Protein AF-A0AAU5HCJ5-F1 (afdb_monomer)

Nearest PDB structures (foldseek):
  7a5p-assembly1_O  TM=3.225E-01  e=5.899E+00  Homo sapiens

Structure (mmCIF, N/CA/C/O backbone):
data_AF-A0AAU5HCJ5-F1
#
_entry.id   AF-A0AAU5HCJ5-F1
#
loop_
_atom_site.group_PDB
_atom_site.id
_atom_site.type_symbol
_atom_site.label_atom_id
_atom_site.label_alt_id
_atom_site.label_comp_id
_atom_site.label_asym_id
_atom_site.label_entity_id
_atom_site.label_seq_id
_atom_site.pdbx_PDB_ins_code
_atom_site.Cartn_x
_atom_site.Cartn_y
_atom_site.Cartn_z
_atom_site.occupancy
_atom_site.B_iso_or_equiv
_atom_site.auth_seq_id
_atom_site.auth_comp_id
_atom_site.auth_asym_id
_atom_site.auth_atom_id
_atom_site.pdbx_PDB_model_num
ATOM 1 N N . MET A 1 1 ? 21.208 -9.949 -12.436 1.00 51.47 1 MET A N 1
ATOM 2 C CA . MET A 1 1 ? 20.226 -10.984 -12.026 1.00 51.47 1 MET A CA 1
ATOM 3 C C . MET A 1 1 ? 19.307 -10.479 -10.896 1.00 51.47 1 MET A C 1
ATOM 5 O O . MET A 1 1 ? 18.868 -11.270 -10.077 1.00 51.47 1 MET A O 1
ATOM 9 N N . THR A 1 2 ? 18.997 -9.178 -10.829 1.00 62.41 2 THR A N 1
ATOM 10 C CA . THR A 1 2 ? 18.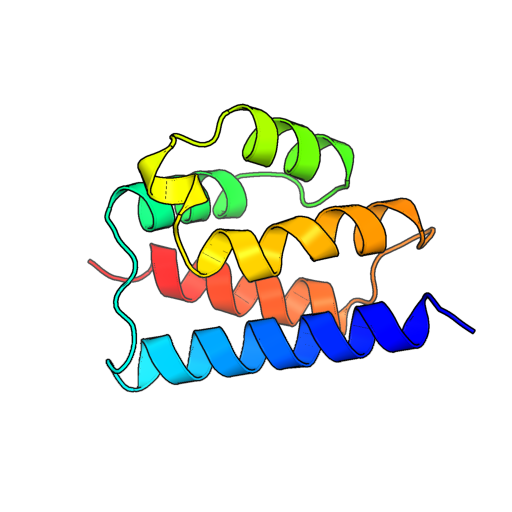455 -8.537 -9.607 1.00 62.41 2 THR A CA 1
ATOM 11 C C . THR A 1 2 ? 17.125 -7.803 -9.817 1.00 62.41 2 THR A C 1
ATOM 13 O O . THR A 1 2 ? 16.248 -7.921 -8.971 1.00 62.41 2 THR A O 1
ATOM 16 N N . GLU A 1 3 ? 16.921 -7.145 -10.960 1.00 68.56 3 GLU A N 1
ATOM 17 C CA . GLU A 1 3 ? 15.717 -6.339 -11.247 1.00 68.56 3 GLU A CA 1
ATOM 18 C C . GLU A 1 3 ? 14.416 -7.167 -11.268 1.00 68.56 3 GLU A C 1
ATOM 20 O O . GLU A 1 3 ? 13.433 -6.831 -10.607 1.00 68.56 3 GLU A O 1
ATOM 25 N N . THR A 1 4 ? 14.421 -8.314 -11.954 1.00 78.75 4 THR A N 1
ATOM 26 C CA . THR A 1 4 ? 13.246 -9.199 -12.050 1.00 78.75 4 THR A CA 1
ATOM 27 C C . THR A 1 4 ? 12.889 -9.842 -10.708 1.00 78.75 4 THR A C 1
ATOM 29 O O . THR A 1 4 ? 11.716 -9.985 -10.386 1.00 78.75 4 THR A O 1
ATOM 32 N N . ALA A 1 5 ? 13.886 -10.202 -9.891 1.00 83.38 5 ALA A N 1
ATOM 33 C CA . ALA A 1 5 ? 13.645 -10.827 -8.590 1.00 83.38 5 ALA A CA 1
ATOM 34 C C . ALA A 1 5 ? 13.028 -9.844 -7.582 1.00 83.38 5 ALA A C 1
ATOM 36 O O . ALA A 1 5 ? 12.136 -10.226 -6.827 1.00 83.38 5 ALA A O 1
ATOM 37 N N . LEU A 1 6 ? 13.478 -8.583 -7.595 1.00 83.62 6 LEU A N 1
ATOM 38 C CA . LEU A 1 6 ? 12.921 -7.518 -6.760 1.00 83.62 6 LEU A CA 1
ATOM 39 C C . LEU A 1 6 ? 11.482 -7.178 -7.171 1.00 83.62 6 LEU A C 1
ATOM 41 O O . LEU A 1 6 ? 10.607 -7.066 -6.319 1.00 83.62 6 LEU A O 1
ATOM 45 N N . THR A 1 7 ? 11.233 -7.092 -8.478 1.00 86.25 7 THR A N 1
ATOM 46 C CA . THR A 1 7 ? 9.897 -6.885 -9.058 1.00 86.25 7 THR A CA 1
ATOM 47 C C . THR A 1 7 ? 8.915 -7.980 -8.623 1.00 86.25 7 THR A C 1
ATOM 49 O O . THR A 1 7 ? 7.836 -7.682 -8.118 1.00 86.25 7 THR A O 1
ATOM 52 N N . GLU A 1 8 ? 9.300 -9.252 -8.762 1.00 88.06 8 GLU A N 1
ATOM 53 C CA . GLU A 1 8 ? 8.490 -10.407 -8.347 1.00 88.06 8 GLU A CA 1
ATOM 54 C C . GLU A 1 8 ? 8.228 -10.425 -6.834 1.00 88.06 8 GLU A C 1
ATOM 56 O O . GLU A 1 8 ? 7.121 -10.739 -6.389 1.00 88.06 8 GLU A O 1
ATOM 61 N N . ALA A 1 9 ? 9.234 -10.081 -6.022 1.00 89.31 9 ALA A N 1
ATOM 62 C CA . ALA A 1 9 ? 9.071 -9.972 -4.575 1.00 89.31 9 ALA A CA 1
ATOM 63 C C . ALA A 1 9 ? 8.052 -8.882 -4.223 1.00 89.31 9 ALA A C 1
ATOM 65 O O . ALA A 1 9 ? 7.076 -9.165 -3.532 1.00 89.31 9 ALA A O 1
ATOM 66 N N . LEU A 1 10 ? 8.206 -7.691 -4.801 1.00 89.88 10 LEU A N 1
ATOM 67 C CA . LEU A 1 10 ? 7.307 -6.563 -4.588 1.00 89.88 10 LEU A CA 1
ATOM 68 C C . LEU A 1 10 ? 5.868 -6.872 -5.022 1.00 89.88 10 LEU A C 1
ATOM 70 O O . LEU A 1 10 ? 4.925 -6.565 -4.293 1.00 89.88 10 LEU A O 1
ATOM 74 N N . HIS A 1 11 ? 5.687 -7.521 -6.176 1.00 91.62 11 HIS A N 1
ATOM 75 C CA . HIS A 1 11 ? 4.370 -7.965 -6.635 1.00 91.62 11 HIS A CA 1
ATOM 76 C C . HIS A 1 11 ? 3.708 -8.904 -5.614 1.00 91.62 11 HIS A C 1
ATOM 78 O O . HIS A 1 11 ? 2.539 -8.725 -5.254 1.00 91.62 11 HIS A O 1
ATOM 84 N N . ARG A 1 12 ? 4.459 -9.893 -5.109 1.00 91.88 12 ARG A N 1
ATOM 85 C CA . ARG A 1 12 ? 3.959 -10.839 -4.102 1.00 91.88 12 ARG A CA 1
ATOM 86 C C . ARG A 1 12 ? 3.648 -10.166 -2.773 1.00 91.88 12 ARG A C 1
ATOM 88 O O . ARG A 1 12 ? 2.593 -10.452 -2.213 1.00 91.88 12 ARG A O 1
ATOM 95 N N . ASP A 1 13 ? 4.509 -9.278 -2.293 1.00 93.19 13 ASP A N 1
ATOM 96 C CA . ASP A 1 13 ? 4.339 -8.614 -1.000 1.00 93.19 13 ASP A CA 1
ATOM 97 C C . ASP A 1 13 ? 3.139 -7.660 -1.024 1.00 93.19 13 ASP A C 1
ATOM 99 O O . ASP A 1 13 ? 2.287 -7.706 -0.133 1.00 93.19 13 ASP A O 1
ATOM 103 N N . ALA A 1 14 ? 2.980 -6.887 -2.103 1.00 92.75 14 ALA A N 1
ATOM 104 C CA . ALA A 1 14 ? 1.793 -6.064 -2.324 1.00 92.75 14 ALA A CA 1
ATOM 105 C C . ALA A 1 14 ? 0.511 -6.915 -2.410 1.00 92.75 14 ALA A C 1
ATOM 107 O O . ALA A 1 14 ? -0.530 -6.547 -1.857 1.00 92.75 14 ALA A O 1
ATOM 108 N N . GLY A 1 15 ? 0.574 -8.076 -3.072 1.00 93.25 15 GLY A N 1
ATOM 109 C CA . GLY A 1 15 ? -0.518 -9.054 -3.120 1.00 93.25 15 GLY A CA 1
ATOM 110 C C . GLY A 1 15 ? -0.883 -9.632 -1.756 1.00 93.25 15 GLY A C 1
ATOM 111 O O . GLY A 1 15 ? -2.062 -9.674 -1.393 1.00 93.25 15 GLY A O 1
ATOM 112 N N . ALA A 1 16 ? 0.116 -10.037 -0.978 1.00 94.69 16 ALA A N 1
ATOM 113 C CA . ALA A 1 16 ? -0.066 -10.591 0.355 1.00 94.69 16 ALA A CA 1
ATOM 114 C C . ALA A 1 16 ? -0.660 -9.553 1.317 1.00 94.69 16 ALA A C 1
ATOM 116 O O . ALA A 1 16 ? -1.596 -9.866 2.057 1.00 94.69 16 ALA A O 1
ATOM 117 N N . LEU A 1 17 ? -0.179 -8.308 1.268 1.00 94.12 17 LEU A N 1
ATOM 118 C CA . LEU A 1 17 ? -0.684 -7.227 2.109 1.00 94.12 17 LEU A CA 1
ATOM 119 C C . LEU A 1 17 ? -2.139 -6.872 1.763 1.00 94.12 17 LEU A C 1
ATOM 121 O O . LEU A 1 17 ? -2.972 -6.734 2.660 1.00 94.12 17 LEU A O 1
ATOM 125 N N . LEU A 1 18 ? -2.485 -6.830 0.472 1.00 93.69 18 LEU A N 1
ATOM 126 C CA . LEU A 1 18 ? -3.868 -6.642 0.022 1.00 93.69 18 LEU A CA 1
ATOM 127 C C . LEU A 1 18 ? -4.789 -7.782 0.485 1.00 93.69 18 LEU A C 1
ATOM 129 O O . LEU A 1 18 ? -5.923 -7.537 0.900 1.00 93.69 18 LEU A O 1
ATOM 133 N N . ALA A 1 19 ? -4.327 -9.033 0.431 1.00 93.62 19 ALA A N 1
ATOM 134 C CA . ALA A 1 19 ? -5.091 -10.175 0.932 1.00 93.62 19 ALA A CA 1
ATOM 135 C C . ALA A 1 19 ? -5.282 -10.110 2.459 1.00 93.62 19 ALA A C 1
ATOM 137 O O . ALA A 1 19 ? -6.376 -10.381 2.966 1.00 93.62 19 ALA A O 1
ATOM 138 N N . ALA A 1 20 ? -4.251 -9.694 3.199 1.00 94.19 20 ALA A N 1
ATOM 139 C CA . ALA A 1 20 ? -4.331 -9.481 4.642 1.00 94.19 20 ALA A CA 1
ATOM 140 C C . ALA A 1 20 ? -5.331 -8.368 4.996 1.00 94.19 20 ALA A C 1
ATOM 142 O O . ALA A 1 20 ? -6.118 -8.536 5.927 1.00 94.19 20 ALA A O 1
ATOM 143 N N . TYR A 1 21 ? -5.359 -7.286 4.212 1.00 92.75 21 TYR A N 1
ATOM 144 C CA . TYR A 1 21 ? -6.344 -6.215 4.345 1.00 92.75 21 TYR A CA 1
ATOM 145 C C . TYR A 1 21 ? -7.774 -6.713 4.101 1.00 92.75 21 TYR A C 1
ATOM 147 O O . TYR A 1 21 ? -8.649 -6.562 4.950 1.00 92.75 21 TYR A O 1
ATOM 155 N N . ARG A 1 22 ? -8.012 -7.383 2.966 1.00 91.81 22 ARG A N 1
ATOM 156 C CA . ARG A 1 22 ? -9.345 -7.885 2.583 1.00 91.81 22 ARG A CA 1
ATOM 157 C C . ARG A 1 22 ? -9.895 -8.950 3.530 1.00 91.81 22 ARG A C 1
ATOM 159 O O . ARG A 1 22 ? -11.106 -9.053 3.683 1.00 91.81 22 ARG A O 1
ATOM 166 N N . SER A 1 23 ? -9.022 -9.744 4.145 1.00 93.69 23 SER A N 1
ATOM 167 C CA . SER A 1 23 ? -9.410 -10.740 5.153 1.00 93.69 23 SER A CA 1
ATOM 168 C C . SER A 1 23 ? -9.605 -10.150 6.553 1.00 93.69 23 SER A C 1
ATOM 170 O O . SER A 1 23 ? -10.029 -10.872 7.451 1.00 93.69 23 SER A O 1
ATOM 172 N N . GLY A 1 24 ? -9.280 -8.868 6.765 1.00 92.19 24 GLY A N 1
ATOM 173 C CA . GLY A 1 24 ? -9.316 -8.222 8.081 1.00 92.19 24 GLY A CA 1
ATOM 174 C C . GLY A 1 24 ? -8.188 -8.652 9.025 1.00 92.19 24 GLY A C 1
ATOM 175 O O . GLY A 1 24 ? -8.169 -8.241 10.182 1.00 92.19 24 GLY A O 1
ATOM 176 N N . THR A 1 25 ? -7.231 -9.455 8.548 1.00 93.38 25 THR A N 1
ATOM 177 C CA . THR A 1 25 ? -6.065 -9.906 9.331 1.00 93.38 25 THR A CA 1
ATOM 178 C C . THR A 1 25 ? -5.067 -8.769 9.563 1.00 93.38 25 THR A C 1
ATOM 180 O O . THR A 1 25 ? -4.287 -8.790 10.514 1.00 93.38 25 THR A O 1
ATOM 183 N N . TRP A 1 26 ? -5.087 -7.762 8.692 1.00 93.00 26 TRP A N 1
ATOM 184 C CA . TRP A 1 26 ? -4.360 -6.514 8.866 1.00 93.00 26 TRP A CA 1
ATOM 185 C C . TRP A 1 26 ? -5.311 -5.338 8.673 1.00 93.00 26 TRP A C 1
ATOM 187 O O . TRP A 1 26 ? -6.089 -5.299 7.721 1.00 93.00 26 TRP A O 1
ATOM 197 N N . VAL A 1 27 ? -5.224 -4.371 9.582 1.00 90.00 27 VAL A N 1
ATOM 198 C CA . VAL A 1 27 ? -5.942 -3.103 9.498 1.00 90.00 27 VAL A CA 1
ATOM 199 C C . VAL A 1 27 ? -4.890 -1.996 9.460 1.00 90.00 27 VAL A C 1
ATOM 201 O O . VAL A 1 27 ? -4.084 -1.927 10.391 1.00 90.00 27 VAL A O 1
ATOM 204 N N . PRO A 1 28 ? -4.870 -1.151 8.414 1.00 88.94 28 PRO A N 1
ATOM 205 C CA . PRO A 1 28 ? -3.922 -0.048 8.327 1.00 88.94 28 PRO A CA 1
ATOM 206 C C . PRO A 1 28 ? -4.169 0.942 9.465 1.00 88.94 28 PRO A C 1
ATOM 208 O O . PRO A 1 28 ? -5.317 1.317 9.739 1.00 88.94 28 PRO A O 1
ATOM 211 N N . ALA A 1 29 ? -3.094 1.396 10.104 1.00 90.56 29 ALA A N 1
ATOM 212 C CA . ALA A 1 29 ? -3.172 2.500 11.050 1.00 90.56 29 ALA A CA 1
ATOM 213 C C . ALA A 1 29 ? -3.631 3.791 10.336 1.00 90.56 29 ALA A C 1
ATOM 215 O O . ALA A 1 29 ? -3.410 3.932 9.130 1.00 90.56 29 ALA A O 1
ATOM 216 N N . PRO A 1 30 ? -4.205 4.780 11.051 1.00 89.94 30 PRO A N 1
ATOM 217 C CA . PRO A 1 30 ? -4.598 6.057 10.447 1.00 89.94 30 PRO A CA 1
ATOM 218 C C . PRO A 1 30 ? -3.466 6.724 9.652 1.00 89.94 30 PRO A C 1
ATOM 220 O O . PRO A 1 30 ? -3.678 7.160 8.529 1.00 89.94 30 PRO A O 1
ATOM 223 N N . ALA A 1 31 ? -2.237 6.685 10.175 1.00 90.06 31 ALA A N 1
ATOM 224 C CA . ALA A 1 31 ? -1.064 7.230 9.494 1.00 90.06 31 ALA A CA 1
ATOM 225 C C . ALA A 1 31 ? -0.704 6.475 8.191 1.00 90.06 31 ALA A C 1
ATOM 227 O O . ALA A 1 3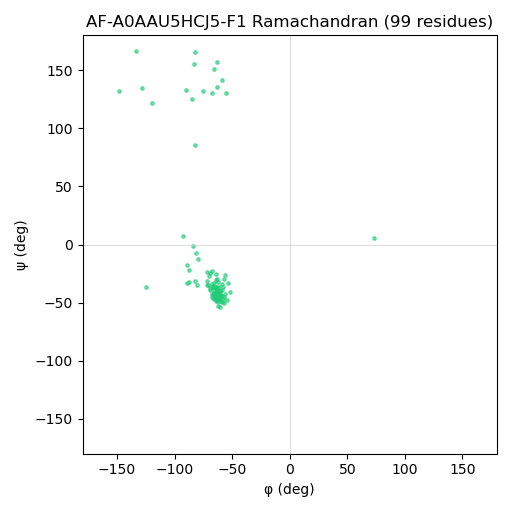1 ? -0.225 7.085 7.239 1.00 90.06 31 ALA A O 1
ATOM 228 N N . GLU A 1 32 ? -0.944 5.158 8.119 1.00 90.00 32 GLU A N 1
ATOM 229 C CA . GLU A 1 32 ? -0.762 4.383 6.880 1.00 90.00 32 GLU A CA 1
ATOM 230 C C . GLU A 1 32 ? -1.854 4.711 5.853 1.00 90.00 32 GLU A C 1
ATOM 232 O O . GLU A 1 32 ? -1.576 4.753 4.655 1.00 90.00 32 GLU A O 1
ATOM 237 N N . ARG A 1 33 ? -3.087 4.987 6.305 1.00 89.81 33 ARG A N 1
ATOM 238 C CA . ARG A 1 33 ? -4.171 5.443 5.422 1.00 89.81 33 ARG A CA 1
ATOM 239 C C . ARG A 1 33 ? -3.882 6.822 4.840 1.00 89.81 33 ARG A C 1
ATOM 241 O O . ARG A 1 33 ? -3.990 6.988 3.632 1.00 89.81 33 ARG A O 1
ATOM 248 N N . GLU A 1 34 ? -3.450 7.776 5.663 1.00 90.06 34 GLU A N 1
ATOM 249 C CA . GLU A 1 34 ? -3.044 9.110 5.195 1.00 90.06 34 GLU A CA 1
ATOM 250 C C . GLU A 1 34 ? -1.935 9.017 4.137 1.00 90.06 34 GLU A C 1
ATOM 252 O O . GLU A 1 34 ? -2.002 9.670 3.094 1.00 90.06 34 GLU A O 1
ATOM 257 N N . LEU A 1 35 ? -0.945 8.145 4.357 1.00 89.50 35 LEU A N 1
ATOM 258 C CA . LEU A 1 35 ? 0.089 7.869 3.363 1.00 89.50 35 LEU A CA 1
ATOM 259 C C . LEU A 1 35 ? -0.505 7.290 2.069 1.00 89.50 35 LEU A C 1
ATOM 261 O O . LEU A 1 35 ? -0.170 7.760 0.981 1.00 89.50 35 LEU A O 1
ATOM 265 N N . ALA A 1 36 ? -1.408 6.312 2.164 1.00 90.62 36 ALA A N 1
ATOM 266 C CA . ALA A 1 36 ? -2.091 5.758 0.997 1.00 90.62 36 ALA A CA 1
ATOM 267 C C . ALA A 1 36 ? -2.882 6.835 0.228 1.00 90.62 36 ALA A C 1
ATOM 269 O O . ALA A 1 36 ? -2.829 6.872 -0.998 1.00 90.62 36 ALA A O 1
ATOM 270 N N . GLU A 1 37 ? -3.540 7.773 0.910 1.00 90.25 37 GLU A N 1
ATOM 271 C CA . GLU A 1 37 ? -4.244 8.891 0.269 1.00 90.25 37 GLU A CA 1
ATOM 272 C C . GLU A 1 37 ? -3.312 9.863 -0.462 1.00 90.25 37 GLU A C 1
ATOM 274 O O . GLU A 1 37 ? -3.680 10.417 -1.506 1.00 90.25 37 GLU A O 1
ATOM 279 N N . VAL A 1 38 ? -2.119 10.112 0.084 1.00 89.62 38 VAL A N 1
ATOM 280 C CA . VAL A 1 38 ? -1.082 10.900 -0.594 1.00 89.62 38 VAL A CA 1
ATOM 281 C C . VAL A 1 38 ? -0.642 10.172 -1.862 1.00 89.62 38 VAL A C 1
ATOM 283 O O . VAL A 1 38 ? -0.621 10.769 -2.941 1.00 89.62 38 VAL A O 1
ATOM 286 N N . LEU A 1 39 ? -0.373 8.868 -1.763 1.00 89.19 39 LEU A N 1
ATOM 287 C CA . LEU A 1 39 ? 0.032 8.043 -2.900 1.00 89.19 39 LEU A CA 1
ATOM 288 C C . LEU A 1 39 ? -1.061 7.957 -3.972 1.00 89.19 39 LEU A C 1
ATOM 290 O O . LEU A 1 39 ? -0.757 8.057 -5.159 1.00 89.19 39 LEU A O 1
ATOM 294 N N . ALA A 1 40 ? -2.333 7.838 -3.592 1.00 89.44 40 ALA A N 1
ATOM 295 C CA . ALA A 1 40 ? -3.452 7.774 -4.531 1.00 89.44 40 ALA A CA 1
ATOM 296 C C . ALA A 1 40 ? -3.536 9.021 -5.429 1.00 89.44 40 ALA A C 1
ATOM 298 O O . ALA A 1 40 ? -3.893 8.918 -6.606 1.00 89.44 40 ALA A O 1
ATOM 299 N N . ARG A 1 41 ? -3.162 10.191 -4.899 1.00 86.19 41 ARG A N 1
ATOM 300 C CA . ARG A 1 41 ? -3.214 11.485 -5.602 1.00 86.19 41 ARG A CA 1
ATOM 301 C C . ARG A 1 41 ? -1.949 11.819 -6.392 1.00 86.19 41 ARG A C 1
ATOM 303 O O . ARG A 1 41 ? -1.986 12.704 -7.246 1.00 86.19 41 ARG A O 1
ATOM 310 N N . GLY A 1 42 ? -0.838 11.152 -6.098 1.00 83.25 42 GLY A N 1
ATOM 311 C CA . GLY A 1 42 ? 0.453 11.438 -6.710 1.00 83.25 42 GLY A CA 1
ATOM 312 C C . GLY A 1 42 ? 0.675 10.803 -8.076 1.00 83.25 42 GLY A C 1
ATOM 313 O O . GLY A 1 42 ? -0.016 9.869 -8.485 1.00 83.25 42 GLY A O 1
ATOM 314 N N . ARG A 1 43 ? 1.712 11.287 -8.766 1.00 81.06 43 ARG A N 1
ATOM 315 C CA . ARG A 1 43 ? 2.265 10.630 -9.953 1.00 81.06 43 ARG A CA 1
ATOM 316 C C . ARG A 1 43 ? 3.265 9.575 -9.501 1.00 81.06 43 ARG A C 1
ATOM 318 O O . ARG A 1 43 ? 4.187 9.880 -8.760 1.00 81.06 43 ARG A O 1
ATOM 325 N N . TRP A 1 44 ? 3.071 8.337 -9.933 1.00 84.06 44 TRP A N 1
ATOM 326 C CA . TRP A 1 44 ? 3.862 7.207 -9.456 1.00 84.06 44 TRP A CA 1
ATOM 327 C C . TRP A 1 44 ? 5.187 7.123 -10.205 1.00 84.06 44 TRP A C 1
ATOM 329 O O . TRP A 1 44 ? 5.301 6.454 -11.229 1.00 84.06 44 TRP A O 1
ATOM 339 N N . ASP A 1 45 ? 6.167 7.865 -9.702 1.00 82.50 45 ASP A N 1
ATOM 340 C CA . ASP A 1 45 ? 7.559 7.825 -10.132 1.00 82.50 45 ASP A CA 1
ATOM 341 C C . ASP A 1 45 ? 8.505 7.772 -8.921 1.00 82.50 45 ASP A C 1
ATOM 343 O O . ASP A 1 45 ? 8.102 8.009 -7.777 1.00 82.50 45 ASP A O 1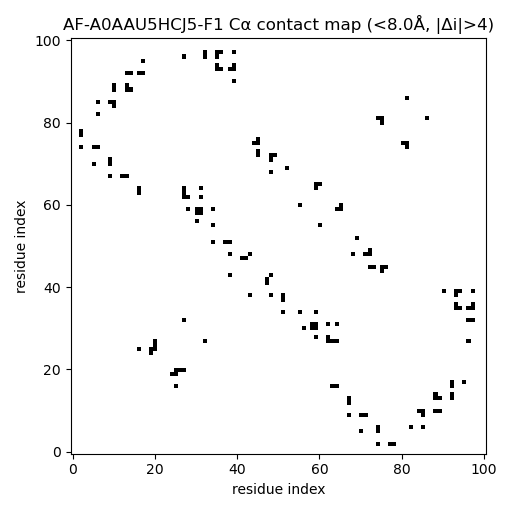
ATOM 347 N N . ALA A 1 46 ? 9.778 7.447 -9.168 1.00 82.50 46 ALA A N 1
ATOM 348 C CA . ALA A 1 46 ? 10.778 7.295 -8.110 1.00 82.50 46 ALA A CA 1
ATOM 349 C C . ALA A 1 46 ? 10.940 8.570 -7.260 1.00 82.50 46 ALA A C 1
ATOM 351 O O . ALA A 1 46 ? 11.140 8.489 -6.048 1.00 82.50 46 ALA A O 1
ATOM 352 N N . SER A 1 47 ? 10.838 9.754 -7.872 1.00 86.00 47 SER A N 1
ATOM 353 C CA . SER A 1 47 ? 10.975 11.037 -7.172 1.00 86.00 47 SER A CA 1
ATOM 354 C C . SER A 1 47 ? 9.817 11.272 -6.210 1.00 86.00 47 SER A C 1
ATOM 356 O O . SER A 1 47 ? 10.037 11.655 -5.060 1.00 86.00 47 SER A O 1
ATOM 358 N N . PHE A 1 48 ? 8.591 11.006 -6.657 1.00 87.25 48 PHE A N 1
ATOM 359 C CA . PHE A 1 48 ? 7.399 11.109 -5.830 1.00 87.25 48 PHE A CA 1
ATOM 360 C C . PHE A 1 48 ? 7.431 10.113 -4.669 1.00 87.25 48 PHE A C 1
ATOM 362 O O . PHE A 1 48 ? 7.189 10.512 -3.534 1.00 87.25 48 PHE A O 1
ATOM 369 N N . PHE A 1 49 ? 7.796 8.850 -4.913 1.00 85.75 49 PHE A N 1
ATOM 370 C CA . PHE A 1 49 ? 7.910 7.852 -3.845 1.00 85.75 49 PHE A CA 1
ATOM 371 C C . PHE A 1 49 ? 8.978 8.234 -2.815 1.00 85.75 49 PHE A C 1
ATOM 373 O O . PHE A 1 49 ? 8.721 8.166 -1.616 1.00 85.75 49 PHE A O 1
ATOM 380 N N . ARG A 1 50 ? 10.151 8.713 -3.250 1.00 86.69 50 ARG A N 1
ATOM 381 C CA . ARG A 1 50 ? 11.190 9.213 -2.332 1.00 86.69 50 ARG A CA 1
ATOM 382 C C . ARG A 1 50 ? 10.703 10.383 -1.487 1.00 86.69 50 ARG A C 1
ATOM 384 O O . ARG A 1 50 ? 10.986 10.419 -0.293 1.00 86.69 50 ARG A O 1
ATOM 391 N N . ALA A 1 51 ? 9.996 11.336 -2.094 1.00 89.00 51 ALA A N 1
ATOM 392 C CA . ALA A 1 51 ? 9.426 12.470 -1.373 1.00 89.00 51 ALA A CA 1
ATOM 393 C C . ALA A 1 51 ? 8.377 12.001 -0.357 1.00 89.00 51 ALA A C 1
ATOM 395 O O . 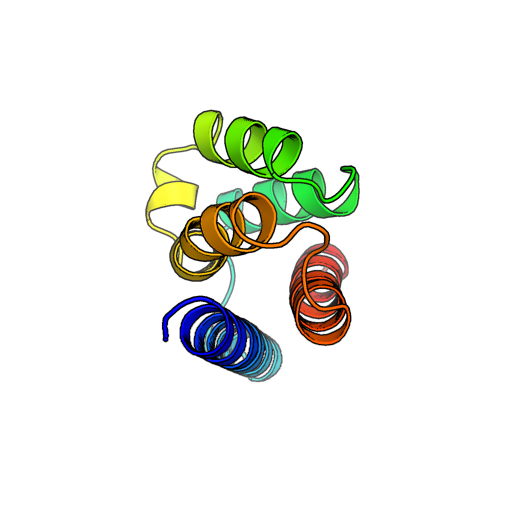ALA A 1 51 ? 8.482 12.327 0.822 1.00 89.00 51 ALA A O 1
ATOM 396 N N . ALA A 1 52 ? 7.443 11.150 -0.789 1.00 86.44 52 ALA A N 1
ATOM 397 C CA . ALA A 1 52 ? 6.410 10.589 0.070 1.00 86.44 52 ALA A CA 1
ATOM 398 C C . ALA A 1 52 ? 7.016 9.842 1.265 1.00 86.44 52 ALA A C 1
ATOM 400 O O . ALA A 1 52 ? 6.590 10.091 2.384 1.00 86.44 52 ALA A O 1
ATOM 401 N N . LEU A 1 53 ? 8.042 9.004 1.048 1.00 86.12 53 LEU A N 1
ATOM 402 C CA . LEU A 1 53 ? 8.732 8.236 2.094 1.00 86.12 53 LEU A CA 1
ATOM 403 C C . LEU A 1 53 ? 9.580 9.091 3.046 1.00 86.12 53 LEU A C 1
ATOM 405 O O . LEU A 1 53 ? 9.804 8.706 4.197 1.00 86.12 53 LEU A O 1
ATOM 409 N N . ARG A 1 54 ? 10.068 10.243 2.578 1.00 87.31 54 ARG A N 1
ATOM 410 C CA . ARG A 1 54 ? 10.824 11.190 3.402 1.00 87.31 54 ARG A CA 1
ATOM 411 C C . ARG A 1 54 ? 9.933 11.891 4.425 1.00 87.31 54 ARG A C 1
ATOM 413 O O . ARG A 1 54 ? 10.391 12.132 5.539 1.00 87.31 54 ARG A O 1
ATOM 420 N N . ASP A 1 55 ? 8.688 12.168 4.055 1.00 85.56 55 ASP A N 1
ATOM 421 C CA . ASP A 1 55 ? 7.732 12.913 4.881 1.00 85.56 55 ASP A CA 1
ATOM 422 C C . ASP A 1 55 ? 6.851 11.997 5.760 1.00 85.56 55 ASP A C 1
ATOM 424 O O . ASP A 1 55 ? 5.926 12.457 6.432 1.00 85.56 55 ASP A O 1
ATOM 428 N N . VAL A 1 56 ? 7.145 10.692 5.795 1.00 86.81 56 VAL A N 1
ATOM 429 C CA . VAL A 1 56 ? 6.402 9.694 6.579 1.00 86.81 56 VAL A CA 1
ATOM 430 C C . VAL A 1 56 ? 6.590 9.925 8.076 1.00 86.81 56 VAL A C 1
ATOM 432 O O . VAL A 1 56 ? 7.708 10.009 8.587 1.00 86.81 56 VAL A O 1
ATOM 435 N N . THR A 1 57 ? 5.478 9.947 8.810 1.00 86.31 57 THR A N 1
ATOM 436 C CA . THR A 1 57 ? 5.498 10.007 10.275 1.00 86.31 57 THR A CA 1
ATOM 437 C C . THR A 1 57 ? 6.105 8.729 10.875 1.00 86.31 57 THR A C 1
ATOM 439 O O . THR A 1 57 ? 5.948 7.650 10.304 1.00 86.31 57 THR A O 1
ATOM 442 N N . PRO A 1 58 ? 6.740 8.770 12.061 1.00 86.00 58 PRO A N 1
ATOM 443 C CA . PRO A 1 58 ? 7.316 7.570 12.682 1.00 86.00 58 PRO A CA 1
ATOM 444 C C . PRO A 1 58 ? 6.315 6.413 12.838 1.00 86.00 58 PRO A C 1
ATOM 446 O O . PRO A 1 58 ? 6.685 5.250 12.703 1.00 86.00 58 PRO A O 1
ATOM 449 N N . THR A 1 59 ? 5.040 6.736 13.069 1.00 83.81 59 THR A N 1
ATOM 450 C CA . THR A 1 59 ? 3.947 5.762 13.178 1.00 83.81 59 THR A CA 1
ATOM 451 C C . THR A 1 59 ? 3.673 5.052 11.857 1.00 83.81 59 THR A C 1
ATOM 453 O O . THR A 1 59 ? 3.552 3.832 11.846 1.00 83.81 59 THR A O 1
ATOM 456 N N . ALA A 1 60 ? 3.603 5.787 10.743 1.00 85.44 60 ALA A N 1
ATOM 457 C CA . ALA A 1 60 ? 3.474 5.170 9.426 1.00 85.44 60 ALA A CA 1
ATOM 458 C C . ALA A 1 60 ? 4.746 4.396 9.049 1.00 85.44 60 ALA A C 1
ATOM 460 O O . ALA A 1 60 ? 4.638 3.328 8.457 1.00 85.44 60 ALA A O 1
ATOM 461 N N . ARG A 1 61 ? 5.931 4.871 9.466 1.00 86.56 61 ARG A N 1
ATOM 462 C CA . ARG A 1 61 ? 7.223 4.204 9.225 1.00 86.56 61 ARG A CA 1
ATOM 463 C C . ARG A 1 61 ? 7.340 2.828 9.881 1.00 86.56 61 ARG A C 1
ATOM 465 O O . ARG A 1 61 ? 8.038 1.976 9.356 1.00 86.56 61 ARG A O 1
ATOM 472 N N . ALA A 1 62 ? 6.658 2.610 11.002 1.00 86.75 62 ALA A N 1
ATOM 473 C 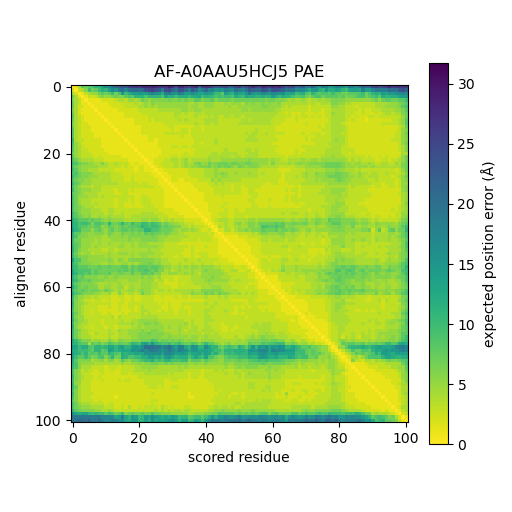CA . ALA A 1 62 ? 6.576 1.304 11.657 1.00 86.75 62 ALA A CA 1
ATOM 474 C C . ALA A 1 62 ? 5.477 0.391 11.069 1.00 86.75 62 ALA A C 1
ATOM 476 O O . ALA A 1 62 ? 5.272 -0.720 11.559 1.00 86.75 62 ALA A O 1
ATOM 477 N N . GLY A 1 63 ? 4.725 0.881 10.080 1.00 89.12 63 GLY A N 1
ATOM 478 C CA . GLY A 1 63 ? 3.612 0.186 9.451 1.00 89.12 63 GLY A CA 1
ATOM 479 C C . GLY A 1 63 ? 4.047 -0.784 8.355 1.00 89.12 63 GLY A C 1
ATOM 480 O O . GLY A 1 63 ? 5.068 -0.599 7.696 1.00 89.12 63 GLY A O 1
ATOM 481 N N . ARG A 1 64 ? 3.209 -1.794 8.104 1.00 90.75 64 ARG A N 1
ATOM 482 C CA . ARG A 1 64 ? 3.447 -2.819 7.074 1.00 90.75 64 ARG A CA 1
ATOM 483 C C . ARG A 1 64 ? 3.375 -2.268 5.656 1.00 90.75 64 ARG A C 1
ATOM 485 O O . ARG A 1 64 ? 3.921 -2.872 4.739 1.00 90.75 64 ARG A O 1
ATOM 492 N N . LEU A 1 65 ? 2.686 -1.145 5.458 1.00 89.44 65 LEU A N 1
ATOM 493 C CA . LEU A 1 65 ? 2.651 -0.485 4.159 1.00 89.44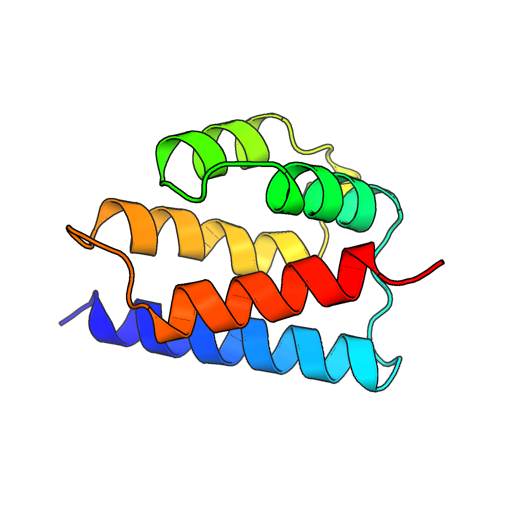 65 LEU A CA 1
ATOM 494 C C . LEU A 1 65 ? 4.051 -0.001 3.742 1.00 89.44 65 LEU A C 1
ATOM 496 O O . LEU A 1 65 ? 4.402 -0.101 2.571 1.00 89.44 65 LEU A O 1
ATOM 500 N N . ILE A 1 66 ? 4.870 0.474 4.685 1.00 89.94 66 ILE A N 1
ATOM 501 C CA . ILE A 1 66 ? 6.218 0.984 4.396 1.00 89.94 66 ILE A CA 1
ATOM 502 C C . ILE A 1 66 ? 7.170 -0.128 3.970 1.00 89.94 66 ILE A C 1
ATOM 504 O O . ILE A 1 66 ? 7.913 0.075 3.012 1.00 89.94 66 ILE A O 1
ATOM 508 N N . ASP A 1 67 ? 7.061 -1.311 4.576 1.00 89.12 67 ASP A N 1
ATOM 509 C CA . ASP A 1 67 ? 7.846 -2.491 4.187 1.00 89.12 67 ASP A CA 1
ATOM 510 C C . ASP A 1 67 ? 7.652 -2.859 2.702 1.00 89.12 67 ASP A C 1
ATOM 512 O O . ASP A 1 67 ? 8.559 -3.385 2.063 1.00 89.12 67 ASP A O 1
ATOM 516 N N . VAL A 1 68 ? 6.478 -2.555 2.131 1.00 89.75 68 VAL A N 1
ATOM 517 C CA . VAL A 1 68 ? 6.165 -2.776 0.708 1.00 89.75 68 VAL A CA 1
ATOM 518 C C . VAL A 1 68 ? 6.586 -1.585 -0.164 1.00 89.75 68 VAL A C 1
ATOM 520 O O . VAL A 1 68 ? 6.970 -1.762 -1.318 1.00 89.75 68 VAL A O 1
ATOM 523 N N . LEU A 1 69 ? 6.529 -0.357 0.358 1.00 87.69 69 LEU A N 1
ATOM 524 C CA . LEU A 1 69 ? 6.842 0.856 -0.406 1.00 87.69 69 LEU A CA 1
ATOM 525 C C . LEU A 1 69 ? 8.343 1.160 -0.497 1.00 87.69 69 LEU A C 1
ATOM 527 O O . LEU A 1 69 ? 8.769 1.729 -1.502 1.00 87.69 69 LEU A O 1
ATOM 531 N N . GLU A 1 70 ? 9.147 0.804 0.509 1.00 87.38 70 GLU A N 1
ATOM 532 C CA . GLU A 1 70 ? 10.603 1.013 0.474 1.00 87.38 70 GLU A CA 1
ATOM 533 C C . GLU A 1 70 ? 11.256 0.291 -0.726 1.00 87.38 70 GLU A C 1
ATOM 535 O O . GLU A 1 70 ? 11.924 0.966 -1.514 1.00 87.38 70 GLU A O 1
ATOM 540 N N . PRO A 1 71 ? 10.990 -1.009 -0.981 1.00 86.62 71 PRO A N 1
ATOM 541 C CA . PRO A 1 71 ? 11.499 -1.701 -2.169 1.00 86.62 71 PRO A CA 1
ATOM 542 C C . PRO A 1 71 ? 10.952 -1.147 -3.490 1.00 86.62 71 PRO A C 1
ATOM 544 O O . PRO A 1 71 ? 11.593 -1.279 -4.533 1.00 86.62 71 PRO A O 1
ATOM 547 N N . ALA A 1 72 ? 9.769 -0.521 -3.475 1.00 85.94 72 ALA A N 1
ATOM 548 C CA . ALA A 1 72 ? 9.183 0.062 -4.677 1.00 85.94 72 ALA A CA 1
ATOM 549 C C . ALA A 1 72 ? 10.039 1.205 -5.230 1.00 85.94 72 ALA A C 1
ATOM 551 O O . ALA A 1 72 ? 10.174 1.308 -6.447 1.00 85.94 72 ALA A O 1
ATOM 552 N N . VAL A 1 73 ? 10.672 2.014 -4.367 1.00 87.19 73 VAL A N 1
ATOM 553 C CA . VAL A 1 73 ? 11.604 3.072 -4.803 1.00 87.19 73 VAL A CA 1
ATOM 554 C C . VAL A 1 73 ? 12.690 2.497 -5.696 1.00 87.19 73 VAL A C 1
ATOM 556 O O . VAL A 1 73 ? 12.938 3.033 -6.772 1.00 87.19 73 VAL A O 1
ATOM 559 N N . ASP A 1 74 ? 13.302 1.397 -5.267 1.00 84.44 74 ASP A N 1
ATOM 560 C CA . ASP A 1 74 ? 14.392 0.759 -5.996 1.00 84.44 74 ASP A CA 1
ATOM 561 C C . ASP A 1 74 ? 13.908 0.168 -7.326 1.00 84.44 74 ASP A C 1
ATOM 563 O O . ASP A 1 74 ? 14.610 0.272 -8.329 1.00 84.44 74 ASP A O 1
ATOM 567 N N . VAL A 1 75 ? 12.690 -0.383 -7.378 1.00 83.31 75 VAL A N 1
ATOM 568 C CA . VAL A 1 75 ? 12.080 -0.863 -8.634 1.00 83.31 75 VAL A CA 1
ATOM 569 C C . VAL A 1 75 ? 11.827 0.288 -9.610 1.00 83.31 75 VAL A C 1
ATOM 571 O O . VAL A 1 75 ? 12.138 0.164 -10.794 1.00 83.31 75 VAL A O 1
ATOM 574 N N . PHE A 1 76 ? 11.304 1.421 -9.132 1.00 81.56 76 PHE A N 1
ATOM 575 C CA . PHE A 1 76 ? 11.082 2.607 -9.966 1.00 81.56 76 PHE A CA 1
ATOM 576 C C . PHE A 1 76 ? 12.383 3.294 -10.406 1.00 81.56 76 PHE A C 1
ATOM 578 O O . PHE A 1 76 ? 12.368 4.004 -11.408 1.00 81.56 76 PHE A O 1
ATOM 585 N N . ASP A 1 77 ? 13.481 3.124 -9.666 1.00 82.75 77 ASP A N 1
ATOM 586 C CA . ASP A 1 77 ? 14.780 3.732 -9.979 1.00 82.75 77 ASP A CA 1
ATOM 587 C C . ASP A 1 77 ? 15.645 2.854 -10.900 1.00 82.75 77 ASP A C 1
ATOM 589 O O . ASP A 1 77 ? 16.394 3.373 -11.725 1.00 82.75 77 ASP A O 1
ATOM 593 N N . GLN A 1 78 ? 15.544 1.525 -10.774 1.00 77.75 78 GLN A N 1
ATOM 594 C CA . GLN A 1 78 ? 16.319 0.567 -11.573 1.00 77.75 78 GLN A CA 1
ATOM 595 C C . GLN A 1 78 ? 15.723 0.334 -12.962 1.00 77.75 78 GLN A C 1
ATOM 597 O O . GLN A 1 78 ? 16.471 0.138 -13.922 1.00 77.75 78 GLN A O 1
ATOM 602 N N . ALA A 1 79 ? 14.396 0.362 -13.080 1.00 67.38 79 ALA A N 1
ATOM 603 C CA . ALA A 1 79 ? 13.724 0.134 -14.345 1.00 67.38 79 ALA A CA 1
ATOM 604 C C . ALA A 1 79 ? 13.534 1.459 -15.100 1.00 67.38 79 ALA A C 1
ATOM 606 O O . ALA A 1 79 ? 13.013 2.429 -14.554 1.00 67.38 79 ALA A O 1
ATOM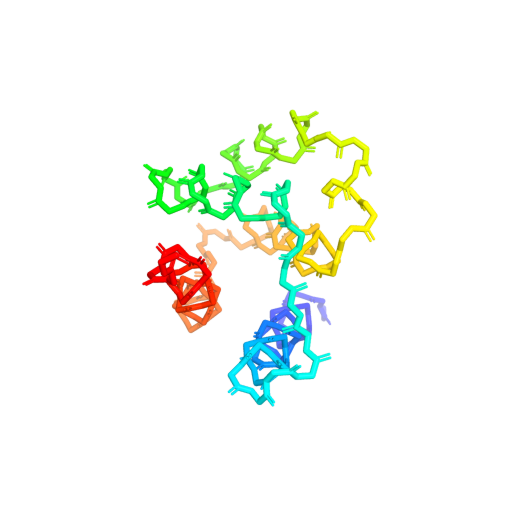 607 N N . ALA A 1 80 ? 13.864 1.494 -16.399 1.00 65.06 80 ALA A N 1
ATOM 608 C CA . ALA A 1 80 ? 13.528 2.641 -17.258 1.00 65.06 80 ALA A CA 1
ATOM 609 C C . ALA A 1 80 ? 12.009 2.937 -17.259 1.00 65.06 80 ALA A C 1
ATOM 611 O O . ALA A 1 80 ? 11.588 4.074 -17.474 1.00 65.06 80 ALA A O 1
ATOM 612 N N . ALA A 1 81 ? 11.201 1.906 -16.993 1.00 67.50 81 ALA A N 1
ATOM 613 C CA . ALA A 1 81 ? 9.813 2.000 -16.571 1.00 67.50 81 ALA A CA 1
ATOM 614 C C . ALA A 1 81 ? 9.492 0.810 -15.655 1.00 67.50 81 ALA A C 1
ATOM 616 O O . ALA A 1 81 ? 9.789 -0.329 -16.015 1.00 67.50 81 ALA A O 1
ATOM 617 N N . ALA A 1 82 ? 8.868 1.061 -14.501 1.00 70.31 82 ALA A N 1
ATOM 618 C CA . ALA A 1 82 ? 8.443 -0.016 -13.613 1.00 70.31 82 ALA A CA 1
ATOM 619 C C . ALA A 1 82 ? 7.463 -0.969 -14.328 1.00 70.31 82 ALA A C 1
ATOM 621 O O . ALA A 1 82 ? 6.605 -0.503 -15.090 1.00 70.31 82 ALA A O 1
ATOM 622 N N . PRO A 1 83 ? 7.555 -2.286 -14.079 1.00 81.38 83 PRO A N 1
ATOM 623 C CA . PRO A 1 83 ? 6.658 -3.266 -14.678 1.00 81.38 83 PRO A CA 1
ATOM 624 C C . PRO A 1 83 ? 5.185 -2.941 -14.400 1.00 81.38 83 PRO A C 1
ATOM 626 O O . PRO A 1 83 ? 4.793 -2.624 -13.274 1.00 81.38 83 PRO A O 1
ATOM 629 N N . ALA A 1 84 ? 4.369 -2.956 -15.458 1.00 83.25 84 ALA A N 1
ATOM 630 C CA . ALA A 1 84 ? 2.988 -2.472 -15.410 1.00 83.25 84 ALA A CA 1
ATOM 631 C C . ALA A 1 84 ? 2.106 -3.273 -14.437 1.00 83.25 84 ALA A C 1
ATOM 633 O O . ALA A 1 84 ? 1.198 -2.718 -13.825 1.00 83.25 84 ALA A O 1
ATOM 634 N N . ASP A 1 85 ? 2.392 -4.561 -14.283 1.00 86.00 85 ASP A N 1
ATOM 635 C CA . ASP A 1 85 ? 1.776 -5.476 -13.325 1.00 86.00 85 ASP A CA 1
ATOM 636 C C . ASP A 1 85 ? 2.072 -5.083 -11.872 1.00 86.00 85 ASP A C 1
ATOM 638 O O . ASP A 1 85 ? 1.147 -4.995 -11.066 1.00 86.00 85 ASP A O 1
ATOM 642 N N . VAL A 1 86 ? 3.324 -4.754 -11.543 1.00 87.31 86 VAL A N 1
ATOM 643 C CA . VAL A 1 86 ? 3.701 -4.258 -10.209 1.00 87.31 86 VAL A CA 1
ATOM 644 C C . VAL A 1 86 ? 3.020 -2.934 -9.899 1.00 87.31 86 VAL A C 1
ATOM 646 O O . VAL A 1 86 ? 2.439 -2.773 -8.824 1.00 87.31 86 VAL A O 1
ATOM 649 N N . VAL A 1 87 ? 3.063 -1.991 -10.843 1.00 87.00 87 VAL A N 1
ATOM 650 C CA . VAL A 1 87 ? 2.421 -0.681 -10.677 1.00 87.00 87 VAL A CA 1
ATOM 651 C C . VAL A 1 87 ? 0.919 -0.853 -10.461 1.00 87.00 87 VAL A C 1
ATOM 653 O O . VAL A 1 87 ? 0.361 -0.245 -9.549 1.00 87.00 87 VAL A O 1
ATOM 656 N N . LEU A 1 88 ? 0.270 -1.715 -11.249 1.00 89.88 88 LEU A N 1
ATOM 657 C CA . LEU A 1 88 ? -1.148 -2.028 -11.097 1.00 89.88 88 LEU A CA 1
ATOM 658 C C . LEU A 1 88 ? -1.445 -2.657 -9.732 1.00 89.88 88 LEU A C 1
ATOM 660 O O . LEU A 1 88 ? -2.376 -2.227 -9.056 1.00 89.88 88 LEU A O 1
ATOM 664 N N . GLN A 1 89 ? -0.658 -3.643 -9.304 1.00 91.56 89 GLN A N 1
ATOM 665 C CA . GLN A 1 89 ? -0.870 -4.345 -8.040 1.00 91.56 89 GLN A CA 1
ATOM 666 C C . GLN A 1 89 ? -0.748 -3.406 -6.834 1.00 91.56 89 GLN A C 1
ATOM 668 O O . GLN A 1 89 ? -1.603 -3.412 -5.944 1.00 91.56 89 GLN A O 1
ATOM 673 N N . LEU A 1 90 ? 0.278 -2.555 -6.822 1.00 90.94 90 LEU A N 1
ATOM 674 C CA . LEU A 1 90 ? 0.439 -1.517 -5.809 1.00 90.94 90 LEU A CA 1
ATOM 675 C C . LEU A 1 90 ? -0.715 -0.506 -5.865 1.00 90.94 90 LEU A C 1
ATOM 677 O O . LEU A 1 90 ? -1.213 -0.089 -4.819 1.00 90.94 90 LEU A O 1
ATOM 681 N N . ARG A 1 91 ? -1.183 -0.130 -7.063 1.00 90.75 91 ARG A N 1
ATOM 682 C CA . ARG A 1 91 ? -2.308 0.800 -7.218 1.00 90.75 91 ARG A CA 1
ATOM 683 C C . ARG A 1 91 ? -3.594 0.229 -6.638 1.00 90.75 91 ARG A C 1
ATOM 685 O O . ARG A 1 91 ? -4.271 0.919 -5.888 1.00 90.75 91 ARG A O 1
ATOM 692 N N . VAL A 1 92 ? -3.879 -1.045 -6.902 1.00 92.12 92 VAL A N 1
ATOM 693 C CA . VAL A 1 92 ? -5.026 -1.756 -6.321 1.00 92.12 92 VAL A CA 1
ATOM 694 C C . VAL A 1 92 ? -4.932 -1.805 -4.795 1.00 92.12 92 VAL A C 1
ATOM 696 O O . VAL A 1 92 ? -5.951 -1.638 -4.125 1.00 92.12 92 VAL A O 1
ATOM 699 N N . LEU A 1 93 ? -3.737 -2.024 -4.236 1.00 92.12 93 LEU A N 1
ATOM 700 C CA . LEU A 1 93 ? -3.518 -1.954 -2.791 1.00 92.12 93 LEU A CA 1
ATOM 701 C C . LEU A 1 93 ? -3.851 -0.559 -2.252 1.00 92.12 93 LEU A C 1
ATOM 703 O O . LEU A 1 93 ? -4.666 -0.448 -1.343 1.00 92.12 93 LEU A O 1
ATOM 707 N N . VAL A 1 94 ? -3.264 0.492 -2.824 1.00 92.06 94 VAL A N 1
ATOM 708 C CA . VAL A 1 94 ? -3.482 1.876 -2.379 1.00 92.06 94 VAL A CA 1
ATOM 709 C C . VAL A 1 94 ? -4.954 2.272 -2.490 1.00 92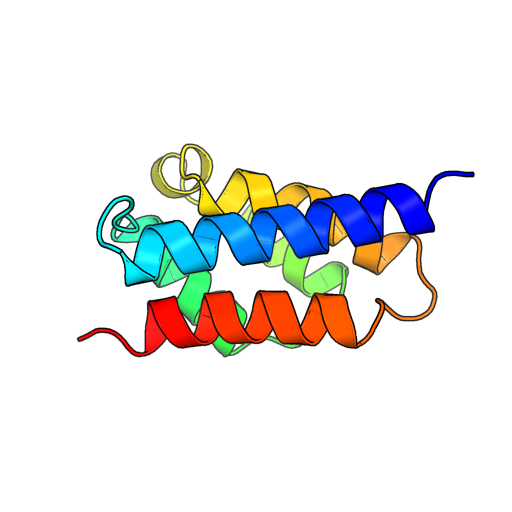.06 94 VAL A C 1
ATOM 711 O O . VAL A 1 94 ? -5.527 2.738 -1.509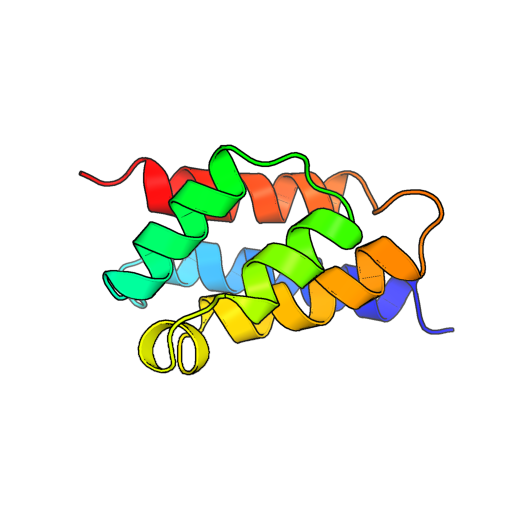 1.00 92.06 94 VAL A O 1
ATOM 714 N N . ASP A 1 95 ? -5.589 2.009 -3.632 1.00 91.19 95 ASP A N 1
ATOM 715 C CA . ASP A 1 95 ? -6.997 2.341 -3.852 1.00 91.19 95 ASP A CA 1
ATOM 716 C C . ASP A 1 95 ? -7.910 1.597 -2.857 1.00 91.19 95 ASP A C 1
ATOM 718 O O . ASP A 1 95 ? -8.873 2.174 -2.352 1.00 91.19 95 ASP A O 1
ATOM 722 N N . ALA A 1 96 ? -7.593 0.342 -2.508 1.00 91.12 96 ALA A N 1
ATOM 723 C CA . ALA A 1 96 ? -8.338 -0.412 -1.499 1.00 91.12 96 ALA A CA 1
ATOM 724 C C . ALA A 1 96 ? -8.244 0.222 -0.102 1.00 91.12 96 ALA A C 1
ATOM 726 O O . ALA A 1 96 ? -9.235 0.234 0.624 1.00 91.12 96 ALA A O 1
ATOM 727 N N . LEU A 1 97 ? -7.081 0.769 0.261 1.00 89.88 97 LEU A N 1
ATOM 728 C CA . LEU A 1 97 ? -6.873 1.434 1.549 1.00 89.88 97 LEU A CA 1
ATOM 729 C C . LEU A 1 97 ? -7.587 2.791 1.620 1.00 89.88 97 LEU A C 1
ATOM 731 O O . LEU A 1 97 ? -8.032 3.174 2.700 1.00 89.88 97 LEU A O 1
ATOM 735 N N . THR A 1 98 ? -7.727 3.491 0.489 1.00 88.69 98 THR A N 1
ATOM 736 C CA . THR A 1 98 ? -8.405 4.798 0.411 1.00 88.69 98 THR A CA 1
ATOM 737 C C . THR A 1 98 ? -9.914 4.706 0.190 1.00 88.69 98 THR A C 1
ATOM 739 O O . THR A 1 98 ? -10.633 5.659 0.464 1.00 88.69 98 THR A O 1
ATOM 742 N N . ALA A 1 99 ? -10.410 3.582 -0.337 1.00 80.44 99 ALA A N 1
ATOM 743 C CA . ALA A 1 99 ? -11.837 3.366 -0.578 1.00 80.44 99 ALA A CA 1
ATOM 744 C C . ALA A 1 99 ? -12.613 2.960 0.687 1.00 80.44 99 ALA A C 1
ATOM 746 O O . ALA A 1 99 ? -13.845 2.937 0.664 1.00 80.44 99 ALA A O 1
ATOM 747 N N . ALA A 1 100 ? -11.918 2.607 1.773 1.00 62.47 100 ALA A N 1
ATOM 748 C CA . ALA A 1 100 ? -12.577 2.308 3.033 1.00 62.47 100 ALA A CA 1
ATOM 749 C C . ALA A 1 100 ? -13.058 3.587 3.733 1.00 62.47 100 ALA A C 1
ATOM 751 O O . ALA A 1 100 ? -12.269 4.524 3.867 1.00 62.47 100 ALA A O 1
ATOM 752 N N . PRO A 1 101 ? -14.320 3.607 4.200 1.00 50.00 101 PRO A N 1
ATOM 753 C CA . PRO A 1 101 ? -14.870 4.718 4.965 1.00 50.00 101 PRO A CA 1
ATOM 754 C C . PRO A 1 101 ? -14.202 4.894 6.340 1.00 50.00 101 PRO A C 1
ATOM 756 O O . PRO A 1 101 ? -13.477 3.976 6.817 1.00 50.00 101 PRO A O 1
#

Secondary structure (DSSP, 8-state):
--HHHHHHHHHHHHHHHHHHHHTTS----HHHHHHHHHHHHS--SHHHHHHHHHS--HHHHTSHHHHHHHHHHHHHHHSSS--HHHHHHHHHHHHHHHS--

pLDDT: mean 85.96, std 8.34, range [50.0, 94.69]

Solvent-accessible surface area (backbone atoms only — not comparable to full-atom values): 5712 Å² total; per-residue (Å²): 141,56,71,68,59,51,47,54,49,47,41,49,48,33,50,51,51,41,50,30,41,77,71,64,78,38,76,80,52,73,55,43,35,54,49,27,48,52,56,68,73,50,70,97,44,36,67,47,48,51,53,55,64,68,72,50,50,74,72,24,64,74,32,76,68,38,73,50,49,60,61,44,35,55,44,37,65,73,31,100,64,55,58,68,66,42,57,47,47,46,46,56,37,30,49,57,58,55,69,54,132

Radius of gyration: 12.69 Å; Cα contacts (8 Å, |Δi|>4): 89; chains: 1; bounding box: 35×24×30 Å

Sequence (101 aa):
MTETALTEALHRDAGALLAAYRSGTWVPAPAERELAEVLARGRWDASFFRAALRDVTPTARAGRLIDVLEPAVDVFDQAAAAPADVVLQLRVLVDALTAAP

Mean predicted aligned error: 4.62 Å

Foldseek 3Di:
DPLVVLLVVLLVLLVVVLVCCVVVVDDWDPLLLVLLVQVLPDDDALVSLVVSLVPRDVSNCVDSLVVSSVSSSVNRVVDPHRDPSSVVSNNVSSVVSNVDD